Protein AF-A0A1I3EFH7-F1 (afdb_monomer_lite)

Organism: NCBI:txid1576369

Secondary structure (DSSP, 8-state):
----PEEEEEE--S-HHHHHHHHHHHHHHH-TT-EEEE-SSTTEEEEESSHHHHHHHHHH-S-GGG-TTEEEEEEETTEEEEEESS--HHHHHHHHHTTT---

Structure (mmCIF, N/CA/C/O backbone):
data_AF-A0A1I3EFH7-F1
#
_entry.id   AF-A0A1I3EFH7-F1
#
loop_
_atom_site.group_PDB
_atom_site.id
_atom_site.type_symbol
_atom_site.label_atom_id
_atom_site.label_alt_id
_atom_site.label_comp_id
_atom_site.label_asym_id
_atom_site.label_entity_id
_atom_site.label_seq_id
_atom_site.pdbx_PDB_ins_code
_atom_site.Cartn_x
_atom_site.Cartn_y
_atom_site.Cartn_z
_atom_site.occupancy
_atom_site.B_iso_or_equiv
_atom_site.auth_seq_id
_atom_site.auth_comp_id
_atom_site.auth_asym_id
_atom_site.auth_atom_id
_atom_site.pdbx_PDB_model_num
ATOM 1 N N .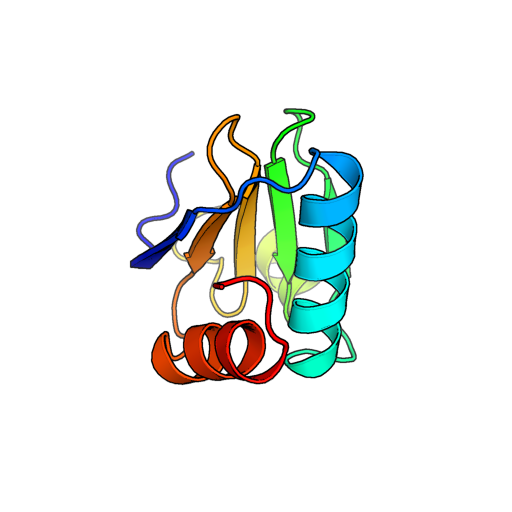 MET A 1 1 ? -7.104 0.352 -14.800 1.00 50.50 1 MET A N 1
ATOM 2 C CA . MET A 1 1 ? -5.893 -0.486 -14.785 1.00 50.50 1 MET A CA 1
ATOM 3 C C . MET A 1 1 ? -6.068 -1.381 -13.578 1.00 50.50 1 MET A C 1
ATOM 5 O O . MET A 1 1 ? -6.251 -0.835 -12.499 1.00 50.50 1 MET A O 1
ATOM 9 N N . GLU A 1 2 ? -6.223 -2.686 -13.779 1.00 50.81 2 GLU A N 1
ATOM 10 C CA . GLU A 1 2 ? -6.469 -3.646 -12.695 1.00 50.81 2 GLU A CA 1
ATOM 11 C C . GLU A 1 2 ? -5.181 -4.424 -12.470 1.00 50.81 2 GLU A C 1
ATOM 13 O O . GLU A 1 2 ? -4.791 -5.236 -13.305 1.00 50.81 2 GLU A O 1
ATOM 18 N N . ILE A 1 3 ? -4.521 -4.171 -11.345 1.00 57.06 3 ILE A N 1
ATOM 19 C CA . ILE A 1 3 ? -3.359 -4.953 -10.940 1.00 57.06 3 ILE A CA 1
ATOM 20 C C . ILE A 1 3 ? -3.849 -6.382 -10.698 1.00 57.06 3 ILE A C 1
ATOM 22 O O . ILE A 1 3 ? -4.672 -6.605 -9.815 1.00 57.06 3 ILE A O 1
ATOM 26 N N . ASN A 1 4 ? -3.343 -7.359 -11.461 1.00 59.97 4 ASN A N 1
ATOM 27 C CA . ASN A 1 4 ? -3.633 -8.797 -11.290 1.00 59.97 4 ASN A CA 1
ATOM 28 C C . ASN A 1 4 ? -2.984 -9.381 -10.010 1.00 59.97 4 ASN A C 1
ATOM 30 O O . ASN A 1 4 ? -2.503 -10.514 -9.996 1.00 59.97 4 ASN A O 1
ATOM 34 N N . GLY A 1 5 ? -2.907 -8.579 -8.950 1.00 69.81 5 GLY A N 1
ATOM 35 C CA . GLY A 1 5 ? -2.317 -8.929 -7.670 1.00 69.81 5 GLY A CA 1
ATOM 36 C C . GLY A 1 5 ? -3.287 -9.707 -6.789 1.00 69.81 5 GLY A C 1
ATOM 37 O O . GLY A 1 5 ? -4.482 -9.821 -7.060 1.00 69.81 5 GLY A O 1
ATOM 38 N N . ARG A 1 6 ? -2.761 -10.246 -5.693 1.00 80.69 6 ARG A N 1
ATOM 39 C CA . ARG A 1 6 ? -3.591 -10.804 -4.627 1.00 80.69 6 ARG A CA 1
ATOM 40 C C . ARG A 1 6 ? -4.264 -9.667 -3.875 1.00 80.69 6 ARG A C 1
ATOM 42 O O . ARG A 1 6 ? -3.630 -8.650 -3.591 1.00 80.69 6 ARG A O 1
ATOM 49 N N . GLU A 1 7 ? -5.534 -9.863 -3.544 1.00 86.19 7 GLU A N 1
ATOM 50 C CA . GLU A 1 7 ? -6.322 -8.894 -2.792 1.00 86.19 7 GLU A CA 1
ATOM 51 C C . GLU A 1 7 ? -6.438 -9.291 -1.322 1.00 86.19 7 GLU A C 1
ATOM 53 O O . GLU A 1 7 ? -6.970 -10.349 -0.973 1.00 86.19 7 GLU A O 1
ATOM 58 N N . LEU A 1 8 ? -6.030 -8.384 -0.440 1.00 85.06 8 LEU A N 1
ATOM 59 C CA . LEU A 1 8 ? -6.255 -8.486 0.991 1.00 85.06 8 LEU A CA 1
ATOM 60 C C . LEU A 1 8 ? -7.252 -7.422 1.447 1.00 85.06 8 LEU A C 1
ATOM 62 O O . LEU A 1 8 ? -6.949 -6.232 1.505 1.00 85.06 8 LEU A O 1
ATOM 66 N N . HIS A 1 9 ? -8.434 -7.882 1.849 1.00 86.69 9 HIS A N 1
ATOM 67 C CA . HIS A 1 9 ? -9.496 -7.040 2.394 1.00 86.69 9 HIS A CA 1
ATOM 68 C C . HIS A 1 9 ? -9.412 -6.965 3.921 1.00 86.69 9 HIS A C 1
ATOM 70 O O . HIS A 1 9 ? -9.503 -7.981 4.618 1.00 86.69 9 HIS A O 1
ATOM 76 N N . ILE A 1 10 ? -9.287 -5.749 4.452 1.00 82.94 10 ILE A N 1
ATOM 77 C CA . ILE A 1 10 ? -9.246 -5.442 5.885 1.00 82.94 10 ILE A CA 1
ATOM 78 C C . ILE A 1 10 ? -10.472 -4.604 6.245 1.00 82.94 10 ILE A C 1
ATOM 80 O O . ILE A 1 10 ? -10.534 -3.409 5.960 1.00 82.94 10 ILE A O 1
ATOM 84 N N . ARG A 1 11 ? -11.453 -5.229 6.905 1.00 85.06 11 ARG A N 1
ATOM 85 C CA . ARG A 1 11 ? -12.639 -4.532 7.426 1.00 85.06 11 ARG A CA 1
ATOM 86 C C . ARG A 1 11 ? -12.319 -3.821 8.730 1.00 85.06 11 ARG A C 1
ATOM 88 O O . ARG A 1 11 ? -11.667 -4.388 9.603 1.00 85.06 11 ARG A O 1
ATOM 95 N N . THR A 1 12 ? -12.818 -2.601 8.886 1.00 82.25 12 THR A N 1
ATOM 96 C CA . THR A 1 12 ? -12.620 -1.828 10.115 1.00 82.25 12 THR A CA 1
ATOM 97 C C . THR A 1 12 ? -13.651 -0.708 10.244 1.00 82.25 12 THR A C 1
ATOM 99 O O . THR A 1 12 ? -14.080 -0.120 9.2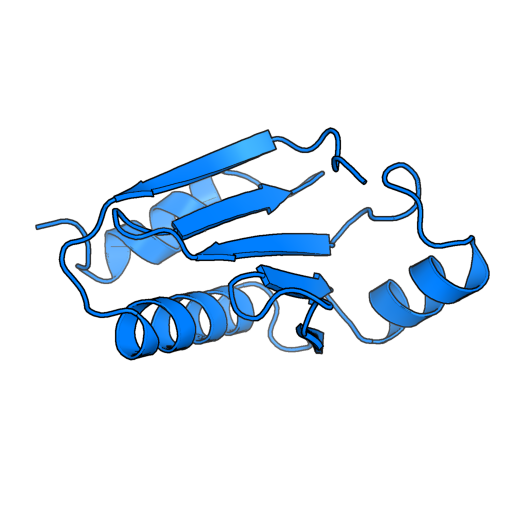53 1.00 82.25 12 THR A O 1
ATOM 102 N N . ARG A 1 13 ? -14.034 -0.391 11.487 1.00 85.06 13 ARG A N 1
ATOM 103 C CA . ARG A 1 13 ? -14.974 0.696 11.826 1.00 85.06 13 ARG A CA 1
ATOM 104 C C . ARG A 1 13 ? -14.300 2.064 11.961 1.00 85.06 13 ARG A C 1
ATOM 106 O O . ARG A 1 13 ? -14.951 3.041 12.326 1.00 85.06 13 ARG A O 1
ATOM 113 N N . LEU A 1 14 ? -12.992 2.132 11.729 1.00 84.62 14 LEU A N 1
ATOM 114 C CA . LEU A 1 14 ? -12.241 3.377 11.798 1.00 84.62 14 LEU A CA 1
ATOM 115 C C . LEU A 1 14 ? -12.673 4.335 10.683 1.00 84.62 14 LEU A C 1
ATOM 117 O O . LEU A 1 14 ? -12.998 3.916 9.573 1.00 84.62 14 LEU A O 1
ATOM 121 N N . ASN A 1 15 ? -12.629 5.636 10.974 1.00 88.44 15 ASN A N 1
ATOM 122 C CA . ASN A 1 15 ? -12.853 6.652 9.950 1.00 88.44 15 ASN A CA 1
ATOM 123 C C . ASN A 1 15 ? -11.745 6.618 8.882 1.00 88.44 15 ASN A C 1
ATOM 125 O O . ASN A 1 15 ? -10.642 6.116 9.118 1.00 88.44 15 ASN A O 1
ATOM 129 N N . ARG A 1 16 ? -12.043 7.198 7.716 1.00 85.19 16 ARG A N 1
ATOM 130 C CA . ARG A 1 16 ? -11.166 7.228 6.540 1.00 85.19 16 ARG A CA 1
ATOM 131 C C . ARG A 1 16 ? -9.730 7.653 6.861 1.00 85.19 16 ARG A C 1
ATOM 133 O O . ARG A 1 16 ? -8.802 6.899 6.581 1.00 85.19 16 ARG A O 1
ATOM 140 N N . ASP A 1 17 ? -9.549 8.805 7.499 1.00 86.00 17 ASP A N 1
ATOM 141 C CA . ASP A 1 17 ? -8.222 9.372 7.766 1.00 86.00 17 ASP A CA 1
ATOM 142 C C . ASP A 1 17 ? -7.397 8.506 8.716 1.00 86.00 17 ASP A C 1
ATOM 144 O O . ASP A 1 17 ? -6.173 8.407 8.598 1.00 86.00 17 ASP A O 1
ATOM 148 N N . THR A 1 18 ? -8.050 7.881 9.695 1.00 85.62 18 THR A N 1
ATOM 149 C CA . THR A 1 18 ? -7.386 6.950 10.607 1.00 85.62 18 THR A CA 1
ATOM 150 C C . THR A 1 18 ? -6.989 5.667 9.880 1.00 85.62 18 THR A C 1
ATOM 152 O O . THR A 1 18 ? -5.876 5.187 10.089 1.00 85.62 18 THR A O 1
ATOM 155 N N . ARG A 1 19 ? -7.838 5.142 8.983 1.00 85.25 19 ARG A N 1
ATOM 156 C CA . ARG A 1 19 ? -7.513 3.961 8.163 1.00 85.25 19 ARG A CA 1
ATOM 157 C C . ARG A 1 19 ? -6.283 4.200 7.298 1.00 85.25 19 ARG A C 1
ATOM 159 O O . ARG A 1 19 ? -5.352 3.406 7.356 1.00 85.25 19 ARG A O 1
ATOM 166 N N . VAL A 1 20 ? -6.253 5.315 6.569 1.00 84.75 20 VAL A N 1
ATOM 167 C CA . VAL A 1 20 ? -5.125 5.676 5.698 1.00 84.75 20 VAL A CA 1
ATOM 168 C C . VAL A 1 20 ? -3.838 5.821 6.503 1.00 84.75 20 VAL A C 1
ATOM 170 O O . VAL A 1 20 ? -2.837 5.190 6.180 1.00 84.75 20 VAL A O 1
ATOM 173 N N . ARG A 1 21 ? -3.860 6.594 7.597 1.00 86.19 21 ARG A N 1
ATOM 174 C CA . ARG A 1 21 ? -2.660 6.803 8.425 1.00 86.19 21 ARG A CA 1
ATOM 175 C C . ARG A 1 21 ? -2.103 5.503 8.992 1.00 86.19 21 ARG A C 1
ATOM 177 O O . ARG A 1 21 ? -0.888 5.333 9.024 1.00 86.19 21 ARG A O 1
ATOM 184 N N . LEU A 1 22 ? -2.971 4.597 9.434 1.00 84.19 22 LEU A N 1
ATOM 185 C CA . LEU A 1 22 ? -2.542 3.299 9.944 1.00 84.19 22 LEU A CA 1
ATOM 186 C C . LEU A 1 22 ? -1.988 2.421 8.823 1.00 84.19 22 LEU A C 1
ATOM 188 O O . LEU A 1 22 ? -0.899 1.883 8.984 1.00 84.19 22 LEU A O 1
ATOM 192 N N . ALA A 1 23 ? -2.671 2.345 7.678 1.00 84.69 23 ALA A N 1
ATOM 193 C CA . ALA A 1 23 ? -2.198 1.592 6.520 1.00 84.69 23 ALA A CA 1
ATOM 194 C C . ALA A 1 23 ? -0.787 2.016 6.099 1.00 84.69 23 ALA A C 1
ATOM 196 O O . ALA A 1 23 ? 0.104 1.176 6.001 1.00 84.69 23 ALA A O 1
ATOM 197 N N . LEU A 1 24 ? -0.571 3.325 5.938 1.00 85.69 24 LEU A N 1
ATOM 198 C CA . LEU A 1 24 ? 0.730 3.879 5.570 1.00 85.69 24 LEU A CA 1
ATOM 199 C C . LEU A 1 24 ? 1.790 3.594 6.635 1.00 85.69 24 LEU A C 1
ATOM 201 O O . LEU A 1 24 ? 2.892 3.173 6.301 1.00 85.69 24 LEU A O 1
ATOM 205 N N . ARG A 1 25 ? 1.457 3.756 7.921 1.00 85.75 25 ARG A N 1
ATOM 206 C CA . ARG A 1 25 ? 2.393 3.469 9.014 1.00 85.75 25 ARG A CA 1
ATOM 207 C C . ARG A 1 25 ? 2.829 2.004 9.035 1.00 85.75 25 ARG A C 1
ATOM 209 O O . ARG A 1 25 ? 3.993 1.732 9.303 1.00 85.75 25 ARG A O 1
ATOM 216 N N . TYR A 1 26 ? 1.925 1.062 8.779 1.00 82.31 26 TYR A N 1
ATOM 217 C CA . TYR A 1 26 ? 2.279 -0.360 8.740 1.00 82.31 26 TYR A CA 1
ATOM 218 C C . TYR A 1 26 ? 3.081 -0.722 7.504 1.00 82.31 26 TYR A C 1
ATOM 220 O O . TYR A 1 26 ? 4.064 -1.449 7.616 1.00 82.31 26 TYR A O 1
ATOM 228 N N . LEU A 1 27 ? 2.712 -0.176 6.347 1.00 82.81 27 LEU A N 1
ATOM 229 C CA . LEU A 1 27 ? 3.506 -0.349 5.137 1.00 82.81 27 LEU A CA 1
ATOM 230 C C . LEU A 1 27 ? 4.922 0.198 5.327 1.00 82.81 27 LEU A C 1
ATOM 232 O O . LEU A 1 27 ? 5.861 -0.449 4.899 1.00 82.81 27 LEU A O 1
ATOM 236 N N . GLN A 1 28 ? 5.100 1.296 6.063 1.00 85.94 28 GLN A N 1
ATOM 237 C CA . GLN A 1 28 ? 6.425 1.798 6.440 1.00 85.94 28 GLN A CA 1
ATOM 238 C C . GLN A 1 28 ? 7.185 0.892 7.421 1.00 85.94 28 GLN A C 1
ATOM 240 O O . GLN A 1 28 ? 8.409 0.924 7.447 1.00 85.94 28 GLN A O 1
ATOM 245 N N . LEU A 1 29 ? 6.504 0.084 8.240 1.00 85.62 29 LEU A N 1
ATOM 246 C CA . LEU A 1 29 ? 7.183 -0.911 9.082 1.00 85.62 29 LEU A CA 1
ATOM 247 C C . LEU A 1 29 ? 7.696 -2.092 8.254 1.00 85.62 29 LEU A C 1
ATOM 249 O O . LEU A 1 29 ? 8.763 -2.618 8.555 1.00 85.62 29 LEU A O 1
ATOM 253 N N . LEU A 1 30 ? 6.944 -2.489 7.225 1.00 83.06 30 LEU A N 1
ATOM 254 C CA . LEU A 1 30 ? 7.334 -3.548 6.292 1.00 83.06 30 LEU A CA 1
ATOM 255 C C . LEU A 1 30 ? 8.404 -3.064 5.309 1.00 83.06 30 LEU A C 1
ATOM 257 O O . LEU A 1 30 ? 9.400 -3.743 5.074 1.00 83.06 30 LEU A O 1
ATOM 261 N N . TRP A 1 31 ? 8.212 -1.864 4.769 1.00 88.69 31 TRP A N 1
ATOM 262 C CA . TRP A 1 31 ? 9.055 -1.207 3.779 1.00 88.69 31 TRP A CA 1
ATOM 263 C C . TRP A 1 31 ? 9.448 0.193 4.274 1.00 88.69 31 TRP A C 1
ATOM 265 O O . TRP A 1 31 ? 8.798 1.185 3.923 1.00 88.69 31 TRP A O 1
ATOM 275 N N . PRO A 1 32 ? 10.514 0.299 5.088 1.00 89.62 32 PRO A N 1
ATOM 276 C CA . PRO A 1 32 ? 10.969 1.573 5.653 1.00 89.62 32 PRO A CA 1
ATOM 277 C C . PRO A 1 32 ? 11.301 2.637 4.607 1.00 89.62 32 PRO A C 1
ATOM 279 O O . PRO A 1 32 ? 11.066 3.820 4.840 1.00 89.62 32 PRO A O 1
ATOM 282 N N . ASP A 1 33 ? 11.787 2.206 3.443 1.00 91.94 33 ASP A N 1
ATOM 283 C CA . ASP A 1 33 ? 12.169 3.075 2.327 1.00 91.94 33 ASP A CA 1
ATOM 284 C C . ASP A 1 33 ? 11.032 3.283 1.313 1.00 91.94 33 ASP A C 1
ATOM 286 O O . ASP A 1 33 ? 11.269 3.746 0.192 1.00 91.94 33 ASP A O 1
ATOM 290 N N . SER A 1 34 ? 9.799 2.925 1.689 1.00 91.81 34 SER A N 1
ATOM 291 C CA . SER A 1 34 ? 8.657 2.992 0.786 1.00 91.81 34 SER A CA 1
ATOM 292 C C . SER A 1 34 ? 8.363 4.406 0.305 1.00 91.81 34 SER A C 1
ATOM 294 O O . SER A 1 34 ? 8.484 5.397 1.030 1.00 91.81 34 SER A O 1
ATOM 296 N N . VAL A 1 35 ? 7.918 4.484 -0.945 1.00 92.25 35 VAL A N 1
ATOM 297 C CA . VAL A 1 35 ? 7.459 5.723 -1.568 1.00 92.25 35 VAL A CA 1
ATOM 298 C C . VAL A 1 35 ? 5.963 5.615 -1.808 1.00 92.25 35 VAL A C 1
ATOM 300 O O . VAL A 1 35 ? 5.489 4.606 -2.322 1.00 92.25 35 VAL A O 1
ATOM 303 N N . VAL A 1 36 ? 5.221 6.655 -1.431 1.00 91.56 36 VAL A N 1
ATOM 304 C CA . VAL A 1 36 ? 3.768 6.732 -1.613 1.00 91.56 36 VAL A CA 1
ATOM 305 C C . VAL A 1 36 ? 3.470 7.732 -2.719 1.00 91.56 36 VAL A C 1
ATOM 307 O O . VAL A 1 36 ? 3.849 8.899 -2.621 1.00 91.56 36 VAL A O 1
ATOM 310 N N . GLU A 1 37 ? 2.763 7.283 -3.747 1.00 90.19 37 GLU A N 1
ATOM 311 C CA . GLU A 1 37 ? 2.264 8.106 -4.841 1.00 90.19 37 GLU A CA 1
ATOM 312 C C . GLU A 1 37 ? 0.729 8.080 -4.825 1.00 90.19 37 GLU A C 1
ATOM 314 O O . GLU A 1 37 ? 0.130 7.005 -4.915 1.00 90.19 37 GLU A O 1
ATOM 319 N N . PRO A 1 38 ? 0.062 9.235 -4.670 1.00 85.00 38 PRO A N 1
ATOM 320 C CA . PRO A 1 38 ? -1.391 9.289 -4.744 1.00 85.00 38 PRO A CA 1
ATOM 321 C C . PRO A 1 38 ? -1.867 8.929 -6.157 1.00 85.00 38 PRO A C 1
ATOM 323 O O . PRO A 1 38 ? -1.252 9.332 -7.147 1.00 85.00 38 PRO A O 1
ATOM 326 N N . SER A 1 39 ? -2.972 8.189 -6.251 1.00 83.12 39 SER A N 1
ATOM 327 C CA . SER A 1 39 ? -3.649 7.959 -7.528 1.00 83.12 39 SER A CA 1
ATOM 328 C C . SER A 1 39 ? -4.436 9.203 -7.956 1.00 83.12 39 SER A C 1
ATOM 330 O O . SER A 1 39 ? -4.612 10.163 -7.206 1.00 83.12 39 SER A O 1
ATOM 332 N N . VAL A 1 40 ? -4.956 9.169 -9.183 1.00 78.94 40 VAL A N 1
ATOM 333 C CA . VAL A 1 40 ? -5.941 10.138 -9.689 1.00 78.94 40 VAL A CA 1
ATOM 334 C C . VAL A 1 40 ? -7.264 10.075 -8.925 1.00 78.94 40 VAL A C 1
ATOM 336 O O . VAL A 1 40 ? -8.041 11.026 -8.989 1.00 78.94 40 VAL A O 1
ATOM 339 N N . SER A 1 41 ? -7.541 8.964 -8.236 1.00 79.56 41 SER A N 1
ATOM 340 C CA . SER A 1 41 ? -8.683 8.853 -7.334 1.00 79.56 41 SER A CA 1
ATOM 341 C C . SER A 1 41 ? -8.253 9.125 -5.891 1.00 79.56 41 SER A C 1
ATOM 343 O O . SER A 1 41 ? -7.239 8.608 -5.427 1.00 79.56 41 SER A O 1
ATOM 345 N N . ASP A 1 42 ? -9.036 9.932 -5.168 1.00 77.88 42 ASP A N 1
ATOM 346 C CA . ASP A 1 42 ? -8.716 10.314 -3.784 1.00 77.88 42 ASP A CA 1
ATOM 347 C C . ASP A 1 42 ? -8.645 9.101 -2.842 1.00 77.88 42 ASP A C 1
ATOM 349 O O . ASP A 1 42 ? -7.968 9.148 -1.813 1.00 77.88 42 ASP A O 1
ATOM 353 N N . ASP A 1 43 ? -9.358 8.026 -3.181 1.00 86.12 43 ASP A N 1
ATOM 354 C CA . ASP A 1 43 ? -9.497 6.800 -2.393 1.00 86.12 43 ASP A CA 1
ATOM 355 C C . ASP A 1 43 ? -8.446 5.733 -2.721 1.00 86.12 43 ASP A C 1
ATOM 357 O O . ASP A 1 43 ? -8.550 4.602 -2.249 1.00 86.12 43 ASP A O 1
ATOM 361 N N . GLU A 1 44 ? -7.415 6.077 -3.487 1.00 88.81 44 GLU A N 1
ATOM 362 C CA . GLU A 1 44 ? -6.406 5.127 -3.936 1.00 88.81 44 GLU A CA 1
ATOM 363 C C . GLU A 1 44 ? -4.991 5.709 -3.850 1.00 88.81 44 GLU A C 1
ATOM 365 O O . GLU A 1 44 ? -4.738 6.879 -4.145 1.00 88.81 44 GLU A O 1
ATOM 370 N N . ALA A 1 45 ? -4.039 4.866 -3.467 1.00 89.81 45 ALA A N 1
ATOM 371 C CA . ALA A 1 45 ? -2.623 5.199 -3.482 1.00 89.81 45 ALA A CA 1
ATOM 372 C C . ALA A 1 45 ? -1.789 4.011 -3.957 1.00 89.81 45 ALA A C 1
ATOM 374 O O . ALA A 1 45 ? -2.109 2.858 -3.664 1.00 89.81 45 ALA A O 1
ATOM 375 N N . PHE A 1 46 ? -0.682 4.308 -4.627 1.00 89.56 46 PHE A N 1
ATOM 376 C CA . PHE A 1 46 ? 0.356 3.344 -4.965 1.00 89.56 46 PHE A CA 1
ATOM 377 C C . PHE A 1 46 ? 1.501 3.484 -3.967 1.00 89.56 46 PHE A C 1
ATOM 379 O O . PHE A 1 46 ? 1.993 4.582 -3.706 1.00 89.56 46 PHE A O 1
ATOM 386 N N . ILE A 1 47 ? 1.910 2.371 -3.374 1.00 90.75 47 ILE A N 1
ATOM 387 C CA . ILE A 1 47 ? 3.013 2.300 -2.427 1.00 90.75 47 ILE A CA 1
ATOM 388 C C . ILE A 1 47 ? 4.072 1.382 -3.015 1.00 90.75 47 ILE A C 1
ATOM 390 O O . ILE A 1 47 ? 3.839 0.189 -3.187 1.00 90.75 47 ILE A O 1
ATOM 394 N N . TYR A 1 48 ? 5.243 1.928 -3.301 1.00 90.12 48 TYR A N 1
ATOM 395 C CA . TYR A 1 48 ? 6.391 1.175 -3.798 1.00 90.12 48 TYR A CA 1
ATOM 396 C C . TYR A 1 48 ? 7.301 0.808 -2.633 1.00 90.12 48 TYR A C 1
ATOM 398 O O . TYR A 1 48 ? 7.474 1.615 -1.720 1.00 90.12 48 TYR A O 1
ATOM 406 N N . GLN A 1 49 ? 7.928 -0.368 -2.676 1.00 89.69 49 GLN A N 1
ATOM 407 C CA . GLN A 1 49 ? 8.880 -0.803 -1.648 1.00 89.69 49 GLN A CA 1
ATOM 408 C C . GLN A 1 49 ? 10.053 0.167 -1.469 1.00 89.69 49 GLN A C 1
ATOM 410 O O . GLN A 1 49 ? 10.539 0.351 -0.354 1.00 89.69 49 GLN A O 1
ATOM 415 N N . SER A 1 50 ? 10.513 0.771 -2.563 1.00 90.62 50 SER A N 1
ATOM 416 C CA . SER A 1 50 ? 11.627 1.713 -2.578 1.00 90.62 50 SER A CA 1
ATOM 417 C C . SER A 1 50 ? 11.484 2.717 -3.719 1.00 90.62 50 SER A C 1
ATOM 419 O O . SER A 1 50 ? 10.736 2.499 -4.676 1.00 90.62 50 SER A O 1
ATOM 421 N N . LYS A 1 51 ? 12.272 3.795 -3.666 1.00 90.69 51 LYS A N 1
ATOM 422 C CA . LYS A 1 51 ? 12.397 4.738 -4.786 1.00 90.69 51 LYS A CA 1
ATOM 423 C C . LYS A 1 51 ? 12.886 4.062 -6.073 1.00 90.69 51 LYS A C 1
ATOM 425 O O . LYS A 1 51 ? 12.396 4.376 -7.149 1.00 90.69 51 LYS A O 1
ATOM 430 N N . GLU A 1 52 ? 13.804 3.105 -5.964 1.00 90.19 52 GLU A N 1
ATOM 431 C CA . GLU A 1 52 ? 14.280 2.329 -7.116 1.00 90.19 52 GLU A CA 1
ATOM 432 C C . GLU A 1 52 ? 13.144 1.522 -7.763 1.00 90.19 52 GLU A C 1
ATOM 434 O O . GLU A 1 52 ? 13.055 1.456 -8.988 1.00 90.19 52 GLU A O 1
ATOM 439 N N . SER A 1 53 ? 12.237 0.971 -6.951 1.00 88.06 53 SER A N 1
ATOM 440 C CA . SER A 1 53 ? 11.063 0.235 -7.439 1.00 88.06 53 SER A CA 1
ATOM 441 C C . SER A 1 53 ? 10.123 1.151 -8.227 1.00 88.06 53 SER A C 1
ATOM 443 O O . SER A 1 53 ? 9.698 0.799 -9.327 1.00 88.06 53 SER A O 1
ATOM 445 N N . GLN A 1 54 ? 9.864 2.360 -7.713 1.00 90.81 54 GLN A N 1
ATOM 446 C CA . GLN A 1 54 ? 9.087 3.382 -8.423 1.00 90.81 54 GLN A CA 1
ATOM 447 C C . GLN A 1 54 ? 9.746 3.762 -9.760 1.00 90.81 54 GLN A C 1
ATOM 449 O O . GLN A 1 54 ? 9.104 3.735 -10.807 1.00 90.81 54 GLN A O 1
ATOM 454 N N . GLU A 1 55 ? 11.043 4.081 -9.745 1.00 90.56 55 GLU A N 1
ATOM 455 C CA . GLU A 1 55 ? 11.783 4.483 -10.948 1.00 90.56 55 GLU A CA 1
ATOM 456 C C . GLU A 1 55 ? 11.852 3.362 -11.995 1.00 90.56 55 GLU A C 1
ATOM 458 O O . GLU A 1 55 ? 11.849 3.626 -13.201 1.00 90.56 55 GLU A O 1
ATOM 463 N N . SER A 1 56 ? 11.931 2.106 -11.550 1.00 87.69 56 SER A N 1
ATOM 464 C CA . SER A 1 56 ? 11.876 0.934 -12.423 1.00 87.69 56 SER A CA 1
ATOM 465 C C . SER A 1 56 ? 10.521 0.834 -13.122 1.00 87.69 56 SER A C 1
ATOM 467 O O . SER A 1 56 ? 10.473 0.672 -14.343 1.00 87.69 56 SER A O 1
ATOM 469 N N . TRP A 1 57 ? 9.425 1.019 -12.382 1.00 86.75 57 TRP A N 1
ATOM 470 C CA . TRP A 1 57 ? 8.071 1.003 -12.935 1.00 86.75 57 TRP A CA 1
ATOM 471 C C . TRP A 1 57 ? 7.855 2.103 -13.979 1.00 86.75 57 TRP A C 1
ATOM 473 O O . TRP A 1 57 ? 7.356 1.836 -15.074 1.00 86.75 57 TRP A O 1
ATOM 483 N N . ASP A 1 58 ? 8.316 3.322 -13.691 1.00 87.31 58 ASP A N 1
ATOM 484 C CA . ASP A 1 58 ? 8.258 4.441 -14.635 1.00 87.31 58 ASP A CA 1
ATOM 485 C C . ASP A 1 58 ? 9.059 4.158 -15.914 1.00 87.31 58 ASP A C 1
ATOM 487 O O . ASP A 1 58 ? 8.607 4.456 -17.022 1.00 87.31 58 ASP A O 1
ATOM 491 N N . ARG A 1 59 ? 10.239 3.542 -15.780 1.00 90.25 59 ARG A N 1
ATOM 492 C CA . ARG A 1 59 ? 11.134 3.232 -16.905 1.00 90.25 59 ARG A CA 1
ATOM 493 C C . ARG A 1 59 ? 10.617 2.099 -17.786 1.00 90.25 59 ARG A C 1
ATOM 495 O O . ARG A 1 59 ? 10.759 2.165 -19.005 1.00 90.25 59 ARG A O 1
ATOM 502 N N . LEU A 1 60 ? 10.076 1.049 -17.175 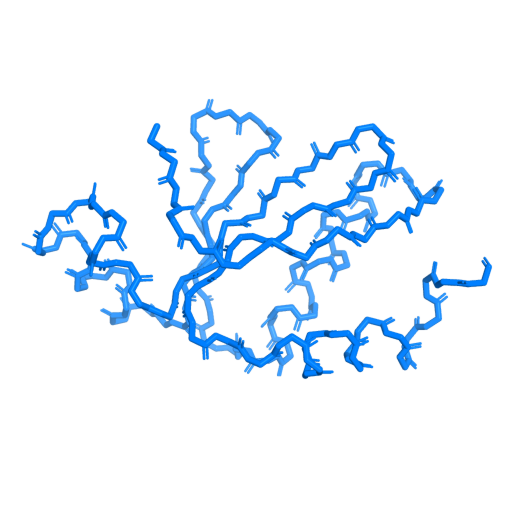1.00 86.25 60 LEU A N 1
ATOM 503 C CA . LEU A 1 60 ? 9.553 -0.130 -17.872 1.00 86.25 60 LEU A CA 1
ATOM 504 C C . LEU A 1 60 ? 8.141 0.103 -18.426 1.00 86.25 60 LEU A C 1
ATOM 506 O O . LEU A 1 60 ? 7.658 -0.678 -19.246 1.00 86.25 60 LEU A O 1
ATOM 510 N N . GLY A 1 61 ? 7.501 1.195 -18.012 1.00 84.06 61 GLY A N 1
ATOM 511 C CA . GLY A 1 61 ? 6.129 1.533 -18.342 1.00 84.06 61 GLY A CA 1
ATOM 512 C C . GLY A 1 61 ? 5.175 1.024 -17.270 1.00 84.06 61 GLY A C 1
ATOM 513 O O . GLY A 1 61 ? 5.262 -0.127 -16.830 1.00 84.06 61 GLY A O 1
ATOM 514 N N . ARG A 1 62 ? 4.234 1.894 -16.891 1.00 83.38 62 ARG A N 1
ATOM 515 C CA . ARG A 1 62 ? 3.274 1.686 -15.804 1.00 83.38 62 ARG A CA 1
ATOM 516 C C . ARG A 1 62 ? 2.221 0.636 -16.164 1.00 83.38 62 ARG A C 1
ATOM 518 O O . ARG A 1 62 ? 1.110 0.966 -16.564 1.00 83.38 62 ARG A O 1
ATOM 525 N N . THR A 1 63 ? 2.602 -0.632 -16.077 1.00 79.62 63 THR A N 1
ATOM 526 C CA . THR A 1 63 ? 1.727 -1.792 -16.291 1.00 79.62 63 THR A CA 1
ATOM 527 C C . THR A 1 63 ? 1.803 -2.727 -15.092 1.00 79.62 63 THR A C 1
ATOM 529 O O . THR A 1 63 ? 2.779 -2.687 -14.339 1.00 79.62 63 THR A O 1
ATOM 532 N N . ASP A 1 64 ? 0.796 -3.581 -14.925 1.00 70.56 64 ASP A N 1
ATOM 533 C CA . ASP A 1 64 ? 0.698 -4.493 -13.777 1.00 70.56 64 ASP A CA 1
ATOM 534 C C . ASP A 1 64 ? 1.864 -5.491 -13.740 1.00 70.56 64 ASP A C 1
ATOM 536 O O . ASP A 1 64 ? 2.405 -5.789 -12.682 1.00 70.56 64 ASP A O 1
ATOM 540 N N . GLN A 1 65 ? 2.319 -5.944 -14.912 1.00 72.56 65 GLN A N 1
ATOM 541 C CA . GLN A 1 65 ? 3.461 -6.857 -15.052 1.00 72.56 65 GLN A CA 1
ATOM 542 C C . GLN A 1 65 ? 4.787 -6.227 -14.606 1.00 72.56 65 GLN A C 1
ATOM 544 O O . GLN A 1 65 ? 5.718 -6.939 -14.236 1.00 72.56 65 GLN A O 1
ATOM 549 N N . ASN A 1 66 ? 4.870 -4.897 -14.640 1.00 77.00 66 ASN A N 1
ATOM 550 C CA . ASN A 1 66 ? 6.061 -4.135 -14.277 1.00 77.00 66 ASN A CA 1
ATOM 551 C C . ASN A 1 66 ? 5.989 -3.573 -12.857 1.00 77.00 66 ASN A C 1
ATOM 553 O O . ASN A 1 66 ? 6.867 -2.796 -12.485 1.00 77.00 66 ASN A O 1
ATOM 557 N N . ALA A 1 67 ? 4.972 -3.945 -12.076 1.00 72.62 67 ALA A N 1
ATOM 558 C CA . ALA A 1 67 ? 4.760 -3.465 -10.716 1.00 72.62 67 ALA A CA 1
ATOM 559 C C . ALA A 1 67 ? 5.155 -4.474 -9.607 1.00 72.62 67 ALA A C 1
ATOM 561 O O . ALA A 1 67 ? 4.473 -4.506 -8.576 1.00 72.62 67 ALA A O 1
ATOM 562 N N . PRO A 1 68 ? 6.209 -5.317 -9.744 1.00 72.94 68 PRO A N 1
ATOM 563 C CA . PRO A 1 68 ? 6.628 -6.136 -8.617 1.00 72.94 68 PRO A CA 1
ATOM 564 C C . PRO A 1 68 ? 7.054 -5.208 -7.474 1.00 72.94 68 PRO A C 1
ATOM 566 O O . PRO A 1 68 ? 7.629 -4.147 -7.714 1.00 72.94 68 PRO A O 1
ATOM 569 N N . GLN A 1 69 ? 6.776 -5.611 -6.231 1.00 83.31 69 GLN A N 1
ATOM 570 C CA . GLN A 1 69 ? 7.127 -4.821 -5.037 1.00 83.31 69 GLN A CA 1
ATOM 571 C C . GLN A 1 69 ? 6.368 -3.486 -4.926 1.00 83.31 69 GLN A C 1
ATOM 573 O O . GLN A 1 69 ? 6.837 -2.526 -4.311 1.00 83.31 69 GLN A O 1
ATOM 578 N N . MET A 1 70 ? 5.164 -3.440 -5.494 1.00 87.56 70 MET A N 1
ATOM 579 C CA . MET A 1 70 ? 4.207 -2.359 -5.307 1.00 87.56 70 MET A CA 1
ATOM 580 C C . MET A 1 70 ? 2.929 -2.895 -4.650 1.00 87.56 70 MET A C 1
ATOM 582 O O . MET A 1 70 ? 2.477 -4.011 -4.911 1.00 87.56 70 MET A O 1
ATOM 586 N N . VAL A 1 71 ? 2.345 -2.071 -3.788 1.00 88.62 71 VAL A N 1
ATOM 587 C CA . VAL A 1 71 ? 1.036 -2.255 -3.168 1.00 88.62 71 VAL A CA 1
ATOM 588 C C . VAL A 1 71 ? 0.128 -1.133 -3.637 1.00 88.62 71 VAL A C 1
ATOM 590 O O . VAL A 1 71 ? 0.423 0.038 -3.424 1.00 88.62 71 VAL A O 1
ATOM 593 N N . GLN A 1 72 ? -1.008 -1.478 -4.221 1.00 89.50 72 GLN A N 1
ATOM 594 C CA . GLN A 1 72 ? -2.113 -0.548 -4.398 1.00 89.50 72 GLN A CA 1
ATOM 595 C C . GLN A 1 72 ? -2.996 -0.614 -3.152 1.00 89.50 72 GLN A C 1
ATOM 597 O O . GLN A 1 72 ? -3.485 -1.675 -2.762 1.00 89.50 72 GLN A O 1
ATOM 602 N N . LEU A 1 73 ? -3.183 0.531 -2.509 1.00 90.50 73 LEU A N 1
ATOM 603 C CA . LEU A 1 73 ? -4.078 0.707 -1.378 1.00 90.50 73 LEU A CA 1
ATOM 604 C C . LEU A 1 73 ? -5.367 1.349 -1.870 1.00 90.50 73 LEU A C 1
ATOM 606 O O . LEU A 1 73 ? -5.332 2.462 -2.384 1.00 90.50 73 LEU A O 1
ATOM 610 N N . ILE A 1 74 ? -6.494 0.687 -1.639 1.00 91.31 74 ILE A N 1
ATOM 611 C CA . ILE A 1 74 ? -7.827 1.208 -1.939 1.00 91.31 74 ILE A CA 1
ATOM 612 C C . ILE A 1 74 ? -8.576 1.393 -0.623 1.00 91.31 74 ILE A C 1
ATOM 614 O O . ILE A 1 74 ? -8.727 0.462 0.172 1.00 91.31 74 ILE A O 1
ATOM 618 N N . VAL A 1 75 ? -9.060 2.603 -0.384 1.00 88.69 75 VAL A N 1
ATOM 619 C CA . VAL A 1 75 ? -9.814 2.972 0.809 1.00 88.69 75 VAL A CA 1
ATOM 620 C C . VAL A 1 75 ? -11.295 2.877 0.489 1.00 88.69 75 VAL A C 1
ATOM 622 O O . VAL A 1 75 ? -11.804 3.584 -0.371 1.00 88.69 75 VAL A O 1
ATOM 625 N N . THR A 1 76 ? -12.016 2.019 1.200 1.00 87.94 76 THR A N 1
ATOM 626 C CA . THR A 1 76 ? -13.453 1.820 0.977 1.00 87.94 76 THR A CA 1
ATOM 627 C C . THR A 1 76 ? -14.253 2.285 2.193 1.00 87.94 76 THR A C 1
ATOM 629 O O . THR A 1 76 ? -13.692 2.454 3.281 1.00 87.94 76 THR A O 1
ATOM 632 N N . PRO A 1 77 ? -15.578 2.495 2.077 1.00 85.00 77 PRO A N 1
ATOM 633 C CA . PRO A 1 77 ? -16.420 2.809 3.232 1.00 85.00 77 PRO A CA 1
ATOM 634 C C . PRO A 1 77 ? -16.305 1.780 4.363 1.00 85.00 77 PRO A C 1
ATOM 636 O O . PRO A 1 77 ? -16.307 2.170 5.530 1.00 85.00 77 PRO A O 1
ATOM 639 N N . ASP A 1 78 ? -16.086 0.509 4.025 1.00 85.62 78 ASP A N 1
ATOM 640 C CA . ASP A 1 78 ? -16.074 -0.612 4.970 1.00 85.62 78 ASP A CA 1
ATOM 641 C C . ASP A 1 78 ? -14.668 -0.998 5.461 1.00 85.62 78 ASP A C 1
ATOM 643 O O . ASP A 1 78 ? -14.525 -1.837 6.361 1.00 85.62 78 ASP A O 1
ATOM 647 N N . GLY A 1 79 ? -13.611 -0.401 4.897 1.00 88.94 79 GLY A N 1
ATOM 648 C CA . GLY A 1 79 ? -12.246 -0.755 5.262 1.00 88.94 79 GLY A CA 1
ATOM 649 C C . GLY A 1 79 ? -11.170 -0.338 4.265 1.00 88.94 79 GLY A C 1
ATOM 650 O O . GLY A 1 79 ? -11.159 0.783 3.758 1.00 88.94 79 GLY A O 1
ATOM 651 N N . LEU A 1 80 ? -10.218 -1.245 4.061 1.00 89.38 80 LEU A N 1
ATOM 652 C CA . LEU A 1 80 ? -9.067 -1.102 3.177 1.00 89.38 80 LEU A CA 1
ATOM 653 C C . LEU A 1 80 ? -8.922 -2.362 2.325 1.00 89.38 80 LEU A C 1
ATOM 655 O O . LEU A 1 80 ? -9.113 -3.469 2.830 1.00 89.38 80 LEU A O 1
ATOM 659 N N . THR A 1 81 ? -8.525 -2.190 1.072 1.00 89.25 81 THR A N 1
ATOM 660 C CA . THR A 1 81 ? -8.102 -3.278 0.189 1.00 89.25 81 THR A CA 1
ATOM 661 C C . THR A 1 81 ? -6.654 -3.042 -0.196 1.00 89.25 81 THR A C 1
ATOM 663 O O . THR A 1 81 ? -6.300 -1.938 -0.605 1.00 89.25 81 THR A O 1
ATOM 666 N N . PHE A 1 82 ? -5.822 -4.064 -0.049 1.00 87.56 82 PHE A N 1
ATOM 667 C CA . PHE A 1 82 ? -4.440 -4.061 -0.513 1.00 87.56 82 PHE A CA 1
ATOM 668 C C . PHE A 1 82 ? -4.361 -4.993 -1.711 1.00 87.56 82 PHE A C 1
ATOM 670 O O . PHE A 1 82 ? -4.672 -6.174 -1.570 1.00 87.56 82 PHE A O 1
ATOM 677 N N . VAL A 1 83 ? -3.953 -4.475 -2.862 1.00 87.62 83 VAL A N 1
ATOM 678 C CA . VAL A 1 83 ? -3.670 -5.277 -4.053 1.00 87.62 83 VAL A CA 1
ATOM 679 C C . VAL A 1 83 ? -2.163 -5.308 -4.232 1.00 87.62 83 VAL A C 1
ATOM 681 O O . VAL A 1 83 ? -1.525 -4.258 -4.308 1.00 87.62 83 VAL A O 1
ATOM 684 N N . HIS A 1 84 ? -1.572 -6.498 -4.233 1.00 83.50 84 HIS A N 1
ATOM 685 C CA . HIS A 1 84 ? -0.119 -6.645 -4.267 1.00 83.50 84 HIS A CA 1
ATOM 686 C C . HIS A 1 84 ? 0.319 -7.859 -5.076 1.00 83.50 84 HIS A C 1
ATOM 688 O O . HIS A 1 84 ? -0.377 -8.873 -5.129 1.00 83.50 84 HIS A O 1
ATOM 694 N N . ASP A 1 85 ? 1.525 -7.792 -5.633 1.00 73.94 85 ASP A N 1
ATOM 695 C CA . ASP A 1 85 ? 2.185 -8.945 -6.238 1.00 73.94 85 ASP A CA 1
ATOM 696 C C . ASP A 1 85 ? 3.504 -9.238 -5.507 1.00 73.94 85 ASP A C 1
ATOM 698 O O . ASP A 1 85 ? 4.365 -8.370 -5.354 1.00 73.94 85 ASP A O 1
ATOM 702 N N . GLY A 1 86 ? 3.628 -10.457 -4.978 1.00 65.44 86 GLY A N 1
ATOM 703 C CA . GLY A 1 86 ? 4.842 -10.937 -4.307 1.00 65.44 86 GLY A CA 1
ATOM 704 C C . GLY A 1 86 ? 4.989 -10.660 -2.802 1.00 65.44 86 GLY A C 1
ATOM 705 O O . GLY A 1 86 ? 5.901 -11.221 -2.199 1.00 65.44 86 GLY A O 1
ATOM 706 N N . LEU A 1 87 ? 4.114 -9.870 -2.167 1.00 70.44 87 LEU A N 1
ATOM 707 C CA . LEU A 1 87 ? 4.081 -9.779 -0.698 1.00 70.44 87 LEU A CA 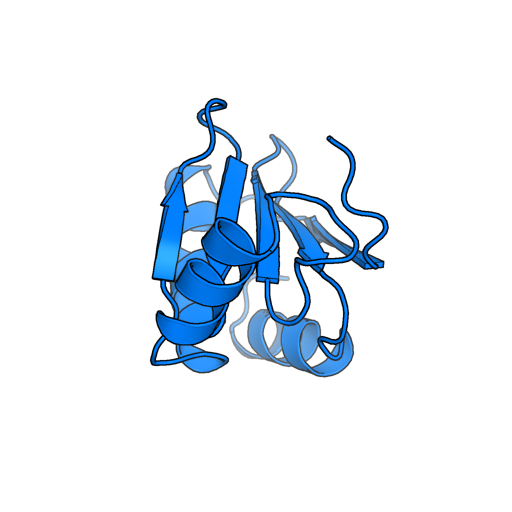1
ATOM 708 C C . LEU A 1 87 ? 3.423 -11.010 -0.061 1.00 70.44 87 LEU A C 1
ATOM 710 O O . LEU A 1 87 ? 2.439 -11.545 -0.578 1.00 70.44 87 LEU A O 1
ATOM 714 N N . ASP A 1 88 ? 3.946 -11.434 1.090 1.00 75.88 88 ASP A N 1
ATOM 715 C CA . ASP A 1 88 ? 3.325 -12.483 1.893 1.00 75.88 88 ASP A CA 1
ATOM 716 C C . ASP A 1 88 ? 2.099 -11.916 2.627 1.00 75.88 88 ASP A C 1
ATOM 718 O O . ASP A 1 88 ? 2.204 -11.067 3.516 1.00 75.88 88 ASP A O 1
ATOM 722 N N . GLU A 1 89 ? 0.911 -12.404 2.268 1.00 74.12 89 GLU A N 1
ATOM 723 C CA . GLU A 1 89 ? -0.338 -12.033 2.935 1.00 74.12 89 GLU A CA 1
ATOM 724 C C . GLU A 1 89 ? -0.285 -12.275 4.447 1.00 74.12 89 GLU A C 1
ATOM 726 O O . GLU A 1 89 ? -0.905 -11.525 5.20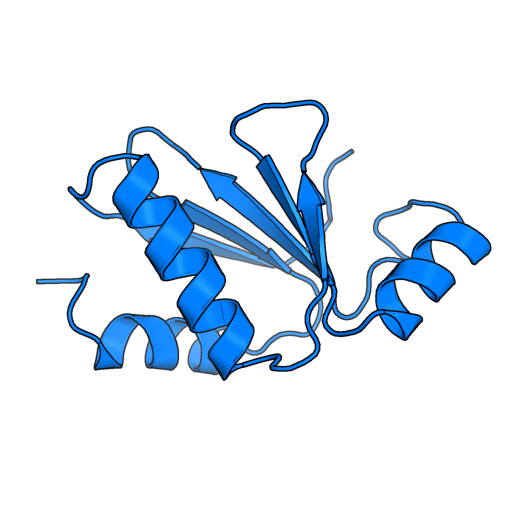3 1.00 74.12 89 GLU A O 1
ATOM 731 N N . ALA A 1 90 ? 0.433 -13.306 4.907 1.00 75.81 90 ALA A N 1
ATOM 732 C CA . ALA A 1 90 ? 0.583 -13.585 6.328 1.00 75.81 90 ALA A CA 1
ATOM 733 C C . ALA A 1 90 ? 1.383 -12.482 7.026 1.00 75.81 90 ALA A C 1
ATOM 735 O O . ALA A 1 90 ? 1.046 -12.110 8.146 1.00 75.81 90 ALA A O 1
ATOM 736 N N . GLU A 1 91 ? 2.391 -11.912 6.370 1.00 76.00 91 GLU A N 1
ATOM 737 C CA . GLU A 1 91 ? 3.199 -10.819 6.910 1.00 76.00 91 GLU A CA 1
ATOM 738 C C . GLU A 1 91 ? 2.375 -9.530 7.036 1.00 76.00 91 GLU A C 1
ATOM 740 O O . GLU A 1 91 ? 2.360 -8.899 8.101 1.00 76.00 91 GLU A O 1
ATOM 745 N N . ILE A 1 92 ? 1.585 -9.200 6.006 1.00 74.06 92 ILE A N 1
ATOM 746 C CA . ILE A 1 92 ? 0.648 -8.072 6.062 1.00 74.06 92 ILE A CA 1
ATOM 747 C C . ILE A 1 92 ? -0.391 -8.328 7.161 1.00 74.06 92 ILE A C 1
ATOM 749 O O . ILE A 1 92 ? -0.544 -7.522 8.079 1.00 74.06 92 ILE A O 1
ATOM 753 N N . ARG A 1 93 ? -1.069 -9.480 7.155 1.00 74.81 93 ARG A N 1
ATOM 754 C CA . ARG A 1 93 ? -2.082 -9.807 8.172 1.00 74.81 93 ARG A CA 1
ATOM 755 C C . ARG A 1 93 ? -1.513 -9.785 9.583 1.00 74.81 93 ARG A C 1
ATOM 757 O O . ARG A 1 93 ? -2.149 -9.198 10.450 1.00 74.81 93 ARG A O 1
ATOM 764 N N . ASN A 1 94 ? -0.337 -10.359 9.825 1.00 74.50 94 ASN A N 1
ATOM 765 C CA . ASN A 1 94 ? 0.299 -10.363 11.143 1.00 74.50 94 ASN A CA 1
ATOM 766 C C . ASN A 1 94 ? 0.640 -8.946 11.603 1.00 74.50 94 ASN A C 1
ATOM 768 O O . ASN A 1 94 ? 0.421 -8.613 12.770 1.00 74.50 94 ASN A O 1
ATOM 772 N N . THR A 1 95 ? 1.097 -8.090 10.691 1.00 72.56 95 THR A N 1
ATOM 773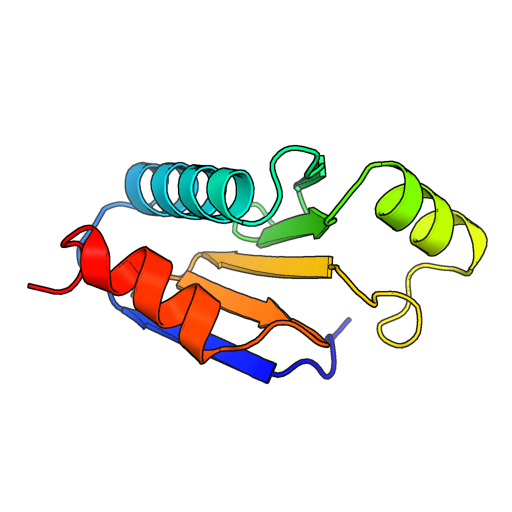 C CA . THR A 1 95 ? 1.407 -6.686 10.987 1.00 72.56 95 THR A CA 1
ATOM 774 C C . THR A 1 95 ? 0.157 -5.916 11.401 1.00 72.56 95 THR A C 1
ATOM 776 O O . THR A 1 95 ? 0.172 -5.202 12.404 1.00 72.56 95 THR A O 1
ATOM 779 N N . PHE A 1 96 ? -0.963 -6.109 10.704 1.00 69.94 96 PHE A N 1
ATOM 780 C CA . PHE A 1 96 ? -2.220 -5.456 11.070 1.00 69.94 96 PHE A CA 1
ATOM 781 C C . PHE A 1 96 ? -2.882 -6.107 12.308 1.00 69.94 96 PHE A C 1
ATOM 783 O O . PHE A 1 96 ? -3.470 -5.406 13.133 1.00 69.94 96 PHE A O 1
ATOM 790 N N . ALA A 1 97 ? -2.795 -7.434 12.468 1.00 66.25 97 ALA A N 1
ATOM 791 C CA . ALA A 1 97 ? -3.431 -8.191 13.553 1.00 66.25 97 ALA A CA 1
ATOM 792 C C . ALA A 1 97 ? -2.768 -7.947 14.911 1.00 66.25 97 ALA A C 1
ATOM 794 O O . ALA A 1 97 ? -3.459 -7.749 15.911 1.00 66.25 97 ALA A O 1
ATOM 795 N N . SER A 1 98 ? -1.436 -7.878 14.935 1.00 61.66 98 SER A N 1
ATOM 796 C CA . SER A 1 98 ? -0.649 -7.669 16.160 1.00 61.66 98 SER A CA 1
ATOM 797 C C . SER A 1 98 ? -0.831 -6.276 16.768 1.00 61.66 98 SER A C 1
ATOM 799 O O . SER A 1 98 ? -0.438 -6.048 17.907 1.00 61.66 98 SER A O 1
ATOM 801 N N . ASN A 1 99 ? -1.438 -5.343 16.028 1.00 57.34 99 ASN A N 1
ATOM 802 C CA . ASN A 1 99 ? -1.611 -3.954 16.444 1.00 57.34 99 ASN A CA 1
ATOM 803 C C . ASN A 1 99 ? -3.084 -3.545 16.684 1.00 57.34 99 ASN A C 1
ATOM 805 O O . ASN A 1 99 ? -3.395 -2.357 16.732 1.00 57.34 99 ASN A O 1
ATOM 809 N N . ALA A 1 100 ? -3.972 -4.526 16.901 1.00 52.31 100 ALA A N 1
ATOM 810 C CA . ALA A 1 100 ? -5.298 -4.361 17.519 1.00 52.31 100 ALA A CA 1
ATOM 811 C C . ALA A 1 100 ? -6.311 -3.438 16.799 1.00 52.31 100 ALA A C 1
ATOM 813 O O . ALA A 1 100 ? -7.075 -2.724 17.442 1.00 52.31 100 ALA A O 1
ATOM 814 N N . ILE A 1 101 ? -6.386 -3.489 15.464 1.00 52.91 101 ILE A N 1
ATOM 815 C CA . ILE A 1 101 ? -7.477 -2.842 14.693 1.00 52.91 101 ILE A CA 1
ATOM 816 C C . ILE A 1 101 ? -8.688 -3.784 14.493 1.00 52.91 101 ILE A C 1
ATOM 818 O O . ILE A 1 101 ? -9.754 -3.349 14.060 1.00 52.91 101 ILE A O 1
ATOM 822 N N . PHE A 1 102 ? -8.542 -5.071 14.827 1.00 51.28 102 PHE A N 1
ATOM 823 C CA . PHE A 1 102 ? -9.504 -6.135 14.498 1.00 51.28 102 PHE A CA 1
ATOM 824 C C . PHE A 1 102 ? -10.397 -6.619 15.651 1.00 51.28 102 PHE A C 1
ATOM 826 O O . PHE A 1 102 ? -11.054 -7.648 15.500 1.00 51.28 102 PHE A O 1
ATOM 833 N N . SER A 1 103 ? -10.423 -5.922 16.790 1.00 44.81 103 SER A N 1
ATOM 834 C CA . SER A 1 103 ? -11.397 -6.194 17.860 1.00 44.81 103 SER A CA 1
ATOM 835 C C . SER A 1 103 ? -12.727 -5.494 17.606 1.00 44.81 103 SER A C 1
ATOM 837 O O . SER A 1 103 ? -12.680 -4.260 17.388 1.00 44.81 103 SER A O 1
#

Sequence (103 aa):
MEINGRELHIRTRLNRDTRVRLALRYLQLLWPDSVVEPSVSDDEAFIYQSKESQESWDRLGRTDQNAPQMVQLIVTPDGLTFVHDGLDEAEIRNTFASNAIFS

Foldseek 3Di:
DDQPFDKDWDFFPDDQVVQVVLLVVLLCVVQVQKDWAADPDNQKIKIASHPVLVVQCVVVDPDNVSNARIWMWGHDPGHIMTGHHPDDPVSVCCSVVVVPRRD

pLDDT: mean 80.91, std 10.95, range [44.81, 92.25]

Radius of gyration: 13.08 Å; chains: 1; bounding box: 31×24×36 Å